Protein AF-A0A8J8BBV4-F1 (afdb_monomer)

Foldseek 3Di:
DVCVVVVVVVCVVVPPDDDPPDPPPVPCVVVVVVVVVVVCVVVVVVVVVVVVVD

Sequence (54 aa):
MRYVPLFVLMAGPALAHPGVHVHPHDGASWLTVAAALAVLAVAGGVALARVKGR

Mean predicted aligned error: 12.67 Å

Structure (mmCIF, N/CA/C/O backbone):
data_AF-A0A8J8BBV4-F1
#
_entry.id   AF-A0A8J8BBV4-F1
#
loop_
_atom_site.group_PDB
_atom_site.id
_atom_site.type_symbol
_atom_site.label_atom_id
_atom_site.label_alt_id
_atom_site.label_comp_id
_atom_site.label_asym_id
_atom_site.label_entity_id
_atom_site.label_seq_id
_atom_site.pdbx_PDB_ins_code
_atom_site.Cartn_x
_atom_site.Cartn_y
_atom_site.Cartn_z
_atom_site.occupancy
_atom_site.B_iso_or_equiv
_atom_site.auth_seq_id
_atom_site.auth_comp_id
_atom_site.auth_asym_id
_atom_site.auth_atom_id
_atom_site.pdbx_PDB_model_num
ATOM 1 N N . MET A 1 1 ? 14.275 22.336 -6.664 1.00 67.44 1 MET A N 1
ATOM 2 C CA . MET A 1 1 ? 14.936 22.072 -7.968 1.00 67.44 1 MET A CA 1
ATOM 3 C C . MET A 1 1 ? 16.332 21.443 -7.853 1.00 67.44 1 MET A C 1
ATOM 5 O O . MET A 1 1 ? 16.754 20.796 -8.797 1.00 67.44 1 MET A O 1
ATOM 9 N N . ARG A 1 2 ? 17.034 21.545 -6.711 1.00 80.62 2 ARG A N 1
ATOM 10 C CA . ARG A 1 2 ? 18.419 21.051 -6.531 1.00 80.62 2 ARG A CA 1
ATOM 11 C C . ARG A 1 2 ? 18.655 19.556 -6.827 1.00 80.62 2 ARG A C 1
ATOM 13 O O . ARG A 1 2 ? 19.767 19.192 -7.177 1.00 80.62 2 ARG A O 1
ATOM 20 N N . TYR A 1 3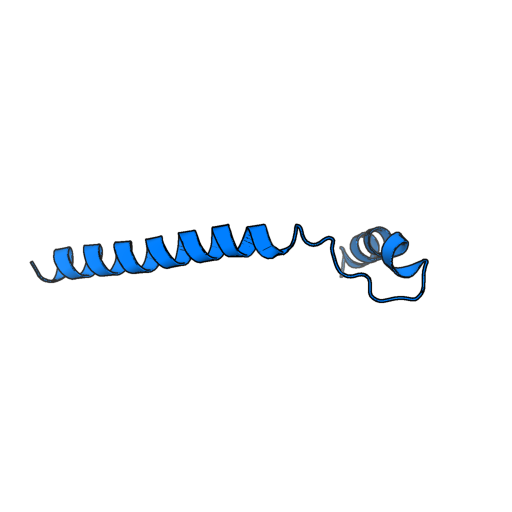 ? 17.628 18.711 -6.723 1.00 79.00 3 TYR A N 1
ATOM 21 C CA . TYR A 1 3 ? 17.738 17.257 -6.932 1.00 79.00 3 TYR A CA 1
ATOM 22 C C . TYR A 1 3 ? 17.278 16.779 -8.314 1.00 79.00 3 TYR A C 1
ATOM 24 O O . TYR A 1 3 ? 17.477 15.621 -8.657 1.00 79.00 3 TYR A O 1
ATOM 32 N N . VAL A 1 4 ? 16.691 17.666 -9.124 1.00 80.69 4 VAL A N 1
ATOM 33 C CA . VAL A 1 4 ? 16.216 17.351 -10.480 1.00 80.69 4 VAL A CA 1
ATOM 34 C C . VAL A 1 4 ? 17.286 16.664 -11.344 1.00 80.69 4 VAL A C 1
ATOM 36 O O . VAL A 1 4 ? 16.969 15.625 -11.916 1.00 80.69 4 VAL A O 1
ATOM 39 N N . PRO A 1 5 ? 18.548 17.138 -11.410 1.00 82.19 5 PRO A N 1
ATOM 40 C CA . PRO A 1 5 ? 19.555 16.477 -12.243 1.00 82.19 5 PRO A CA 1
ATOM 41 C C . PRO A 1 5 ? 19.896 15.054 -11.777 1.00 82.19 5 PRO A C 1
ATOM 43 O O . PRO A 1 5 ? 20.190 14.198 -12.605 1.00 82.19 5 PRO A O 1
ATOM 46 N N . LEU A 1 6 ? 19.789 14.765 -10.476 1.00 82.62 6 LEU A N 1
ATOM 47 C CA . LEU A 1 6 ? 19.997 13.416 -9.948 1.00 82.62 6 LEU A CA 1
ATOM 48 C C . LEU A 1 6 ? 18.879 12.469 -10.407 1.00 82.62 6 LEU A C 1
ATOM 50 O O . LEU A 1 6 ? 19.154 11.359 -10.854 1.00 82.62 6 LEU A O 1
ATOM 54 N N . PHE A 1 7 ? 17.626 12.926 -10.361 1.00 77.62 7 PHE A N 1
ATOM 55 C CA . PHE A 1 7 ? 16.482 12.143 -10.835 1.00 77.62 7 PHE A CA 1
ATOM 56 C C . PHE A 1 7 ? 16.533 11.887 -12.344 1.00 77.62 7 PHE A C 1
ATOM 58 O O . PHE A 1 7 ? 16.214 10.786 -12.785 1.00 77.62 7 PHE A O 1
ATOM 65 N N . VAL A 1 8 ? 16.988 12.868 -1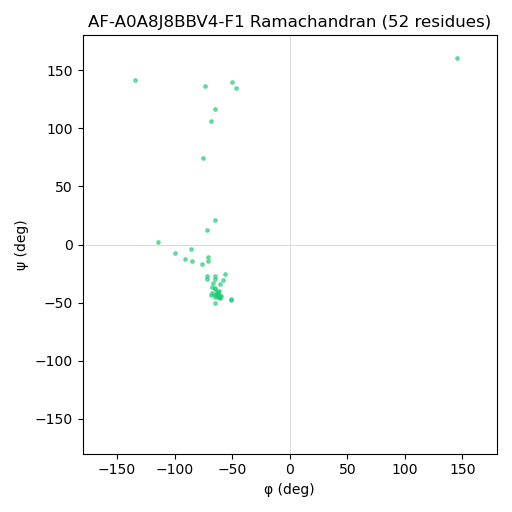3.129 1.00 79.69 8 VAL A N 1
ATOM 66 C CA . VAL A 1 8 ? 17.153 12.722 -14.584 1.00 79.69 8 VAL A CA 1
ATOM 67 C C . VAL A 1 8 ? 18.229 11.685 -14.920 1.00 79.69 8 VAL A C 1
ATOM 69 O O . VAL A 1 8 ? 18.004 10.834 -15.777 1.00 79.69 8 VAL A O 1
ATOM 72 N N . LEU A 1 9 ? 19.366 11.697 -14.216 1.00 81.88 9 LEU A N 1
ATOM 73 C CA . LEU A 1 9 ? 20.436 10.712 -14.420 1.00 81.88 9 LEU A CA 1
ATOM 74 C C . LEU A 1 9 ? 20.001 9.287 -14.054 1.00 81.88 9 LEU A C 1
ATOM 76 O O . LEU A 1 9 ? 20.350 8.343 -14.757 1.00 81.88 9 LEU A O 1
ATOM 80 N N . MET A 1 10 ? 19.210 9.129 -12.991 1.00 79.75 10 MET A N 1
ATOM 81 C CA . MET A 1 10 ? 18.690 7.819 -12.577 1.00 79.75 10 MET A CA 1
ATOM 82 C C . MET A 1 10 ? 17.603 7.281 -13.518 1.00 79.75 10 MET A C 1
ATOM 84 O O . MET A 1 10 ? 17.458 6.069 -13.651 1.00 79.75 10 MET A O 1
ATOM 88 N N . ALA A 1 11 ? 16.861 8.158 -14.198 1.00 73.69 11 ALA A N 1
ATOM 89 C CA . ALA A 1 11 ? 15.835 7.769 -15.166 1.00 73.69 11 ALA A CA 1
ATOM 90 C C . ALA A 1 11 ? 16.387 7.495 -16.580 1.00 73.69 11 ALA A C 1
ATOM 92 O O . ALA A 1 11 ? 15.689 6.897 -17.397 1.00 73.69 11 ALA A O 1
ATOM 93 N N . GLY A 1 12 ? 17.629 7.896 -16.875 1.00 76.81 12 GLY A N 1
ATOM 94 C CA . GLY A 1 12 ? 18.258 7.749 -18.194 1.00 76.81 12 GLY A CA 1
ATOM 95 C C . GLY A 1 12 ? 18.189 6.334 -18.792 1.00 76.81 12 GLY A C 1
ATOM 96 O O . GLY A 1 12 ? 17.760 6.200 -19.937 1.00 76.81 12 GLY A O 1
ATOM 97 N N . PRO A 1 13 ? 18.521 5.264 -18.042 1.00 78.00 13 PRO A N 1
ATOM 98 C CA . PRO A 1 13 ? 18.421 3.890 -18.543 1.00 78.00 13 PRO A CA 1
ATOM 99 C C . PRO A 1 13 ? 16.997 3.469 -18.942 1.00 78.00 13 PRO A C 1
ATOM 101 O O . PRO A 1 13 ? 16.831 2.740 -19.915 1.00 78.00 13 PRO A O 1
ATOM 104 N N . ALA A 1 14 ? 15.973 3.963 -18.235 1.00 69.69 14 ALA A N 1
ATOM 105 C CA . ALA A 1 14 ? 14.564 3.698 -18.545 1.00 69.69 14 ALA A CA 1
ATOM 106 C C . ALA A 1 14 ? 14.050 4.509 -19.752 1.00 69.69 14 ALA A C 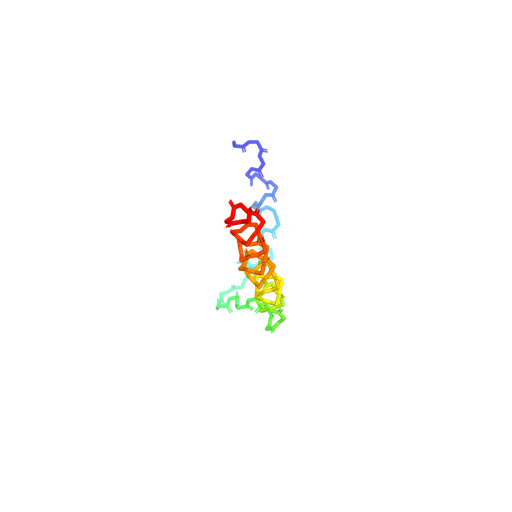1
ATOM 108 O O . ALA A 1 14 ? 13.011 4.189 -20.318 1.00 69.69 14 ALA A O 1
ATOM 109 N N . LEU A 1 15 ? 14.769 5.561 -20.158 1.00 71.94 15 LEU A N 1
ATOM 110 C CA . LEU A 1 15 ? 14.469 6.351 -21.357 1.00 71.94 15 LEU A CA 1
ATOM 111 C C . LEU A 1 15 ? 15.189 5.843 -22.615 1.00 71.94 15 LEU A C 1
ATOM 113 O O . L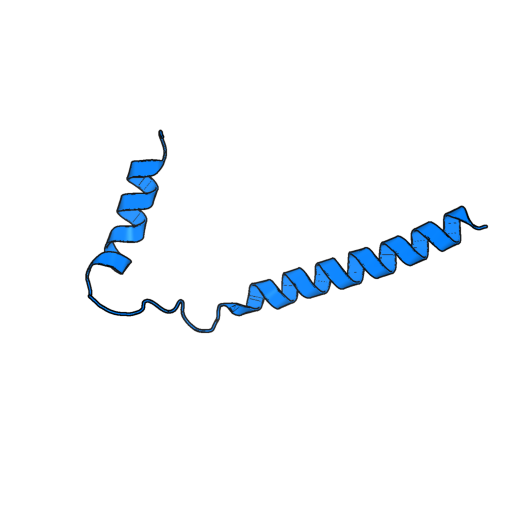EU A 1 15 ? 14.864 6.287 -23.714 1.00 71.94 15 LEU A O 1
ATOM 117 N N . ALA A 1 16 ? 16.171 4.948 -22.476 1.00 77.00 16 ALA A N 1
ATOM 118 C CA . ALA A 1 16 ? 17.041 4.534 -23.577 1.00 77.00 16 ALA A CA 1
ATOM 119 C C . ALA A 1 16 ? 16.342 3.664 -24.641 1.00 77.00 16 ALA A C 1
ATOM 121 O O . ALA A 1 16 ? 16.877 3.504 -25.737 1.00 77.00 16 ALA A O 1
ATOM 122 N N . HIS A 1 17 ? 15.153 3.124 -24.352 1.00 69.88 17 HIS A N 1
ATOM 123 C CA . HIS A 1 17 ? 14.407 2.262 -25.271 1.00 69.88 17 HIS A CA 1
ATOM 124 C C . HIS A 1 17 ? 12.924 2.668 -25.328 1.00 69.88 17 HIS A C 1
ATOM 126 O O . HIS A 1 17 ? 12.343 3.010 -24.299 1.00 69.88 17 HIS A O 1
ATOM 132 N N . PRO A 1 18 ? 12.268 2.623 -26.500 1.00 74.12 18 PRO A N 1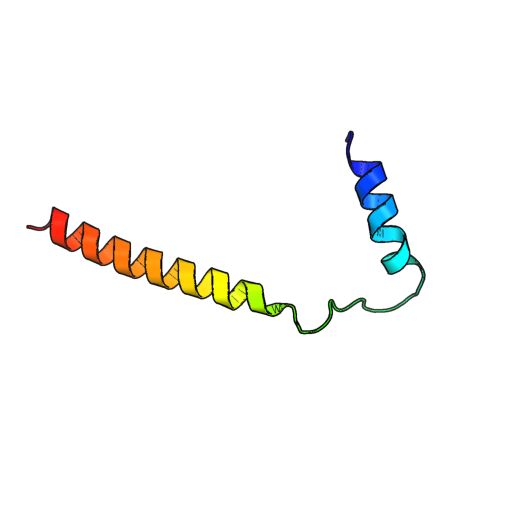
ATOM 133 C CA . PRO A 1 18 ? 10.823 2.804 -26.593 1.00 74.12 18 PRO A CA 1
ATOM 134 C C . PRO A 1 18 ? 10.084 1.554 -26.078 1.00 74.12 18 PRO A C 1
ATOM 136 O O . PRO A 1 18 ? 10.446 0.431 -26.416 1.00 74.12 18 PRO A O 1
ATOM 139 N N . GLY A 1 19 ? 9.030 1.739 -25.277 1.00 75.00 19 GLY A N 1
ATOM 140 C CA . GLY A 1 19 ? 8.200 0.648 -24.747 1.00 75.00 19 GLY A CA 1
ATOM 141 C C . GLY A 1 19 ? 7.678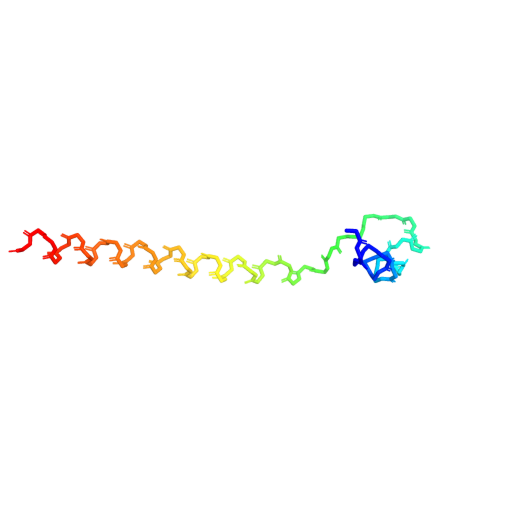 0.913 -23.332 1.00 75.00 19 GLY A C 1
ATOM 142 O O . GLY A 1 19 ? 8.211 1.757 -22.608 1.00 75.00 19 GLY A O 1
ATOM 143 N N . VAL A 1 20 ? 6.619 0.198 -22.927 1.00 68.75 20 VAL A N 1
ATOM 144 C CA . VAL A 1 20 ? 6.107 0.257 -21.548 1.00 68.75 20 VAL A CA 1
ATOM 145 C C . VAL A 1 20 ? 7.140 -0.384 -20.630 1.00 68.75 20 VAL A C 1
ATOM 147 O O . VAL A 1 20 ? 7.280 -1.603 -20.582 1.00 68.75 20 VAL A O 1
ATOM 150 N N . HIS A 1 21 ? 7.843 0.453 -19.875 1.00 67.19 21 HIS A N 1
ATOM 151 C CA . HIS A 1 21 ? 8.662 0.018 -18.754 1.00 67.19 21 HIS A CA 1
ATOM 152 C C . HIS A 1 21 ? 7.734 -0.319 -17.584 1.00 67.19 21 HIS A C 1
ATOM 154 O O . HIS A 1 21 ? 7.588 0.451 -16.635 1.00 67.19 21 HIS A O 1
ATOM 160 N N . VAL A 1 22 ? 7.045 -1.459 -17.677 1.00 67.69 22 VAL A N 1
ATOM 161 C CA . VAL A 1 22 ? 6.375 -2.055 -16.521 1.00 67.69 22 VAL A CA 1
ATOM 162 C C . VAL A 1 22 ? 7.475 -2.457 -15.552 1.00 67.69 22 VAL A C 1
ATOM 164 O O . VAL A 1 22 ? 8.330 -3.277 -15.879 1.00 67.69 22 VAL A O 1
ATOM 167 N N . HIS A 1 23 ? 7.475 -1.834 -14.375 1.00 64.12 23 HIS A N 1
ATOM 168 C CA . HIS A 1 23 ? 8.293 -2.277 -13.253 1.00 64.12 23 HIS A CA 1
ATOM 169 C C . HIS A 1 23 ? 8.133 -3.804 -13.110 1.00 64.12 23 HIS A C 1
ATOM 171 O O . HIS A 1 23 ? 6.995 -4.277 -13.226 1.00 64.12 23 HIS A O 1
ATOM 177 N N . PRO A 1 24 ? 9.216 -4.586 -12.920 1.00 67.38 24 PRO A N 1
ATOM 178 C CA . PRO A 1 24 ? 9.098 -6.029 -12.755 1.00 67.38 24 PRO A CA 1
ATOM 179 C C . PRO A 1 24 ? 8.034 -6.331 -11.694 1.00 67.38 24 PRO A C 1
ATOM 181 O O . PRO A 1 24 ? 7.891 -5.610 -10.705 1.00 67.38 24 PRO A O 1
ATOM 184 N N . HIS A 1 25 ? 7.231 -7.362 -11.945 1.00 63.00 25 HIS A N 1
ATOM 185 C CA . HIS A 1 25 ? 6.036 -7.754 -11.189 1.00 63.00 25 HIS A CA 1
ATOM 186 C C . HIS A 1 25 ? 6.310 -8.209 -9.738 1.00 63.00 25 HIS A C 1
ATOM 188 O O . HIS A 1 25 ? 5.454 -8.813 -9.101 1.00 63.00 25 HIS A O 1
ATOM 194 N N . ASP A 1 26 ? 7.444 -7.811 -9.170 1.00 59.34 26 ASP A N 1
ATOM 195 C CA . ASP A 1 26 ? 7.708 -7.729 -7.732 1.00 59.34 26 ASP A CA 1
ATOM 196 C C . ASP A 1 26 ? 6.908 -6.567 -7.080 1.00 59.34 26 ASP A C 1
ATOM 198 O O . ASP A 1 26 ? 6.822 -6.426 -5.853 1.00 59.34 26 ASP A O 1
ATOM 202 N N . GLY A 1 27 ? 6.303 -5.715 -7.918 1.00 63.84 27 GLY A N 1
ATOM 203 C CA . GLY A 1 27 ? 5.739 -4.404 -7.602 1.00 63.84 27 GLY A CA 1
ATOM 204 C C . GLY A 1 27 ? 4.447 -4.352 -6.788 1.00 63.84 27 GLY A C 1
ATOM 205 O O . GLY A 1 27 ? 3.857 -3.281 -6.723 1.00 63.84 27 GLY A O 1
ATOM 206 N N . ALA A 1 28 ? 3.990 -5.442 -6.167 1.00 69.75 28 ALA A N 1
ATOM 207 C CA . ALA A 1 28 ? 2.859 -5.420 -5.225 1.00 69.75 28 ALA A C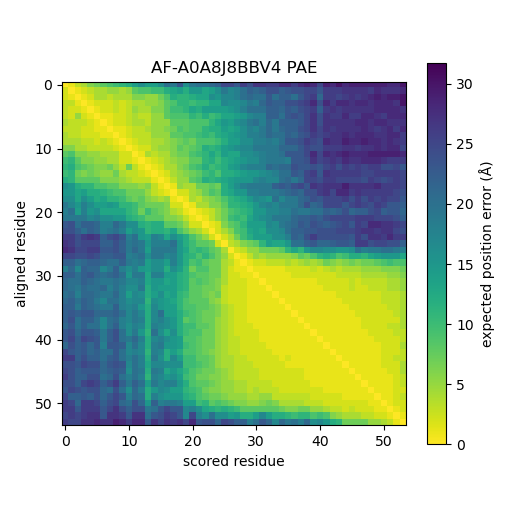A 1
ATOM 208 C C . ALA A 1 28 ? 3.258 -5.784 -3.784 1.00 69.75 28 ALA A C 1
ATOM 210 O O . ALA A 1 28 ? 2.411 -5.798 -2.896 1.00 69.75 28 ALA A O 1
ATOM 211 N N . SER A 1 29 ? 4.541 -6.026 -3.507 1.00 78.75 29 SER A N 1
ATOM 212 C CA . SER A 1 29 ? 5.042 -6.266 -2.141 1.00 78.75 29 SER A CA 1
ATOM 213 C C . SER A 1 29 ? 4.745 -5.104 -1.178 1.00 78.75 29 SER A C 1
ATOM 215 O O . SER A 1 29 ? 4.474 -5.317 0.004 1.00 78.75 29 SER A O 1
ATOM 217 N N . TRP A 1 30 ? 4.691 -3.870 -1.685 1.00 82.38 30 TRP A N 1
ATOM 218 C CA . TRP A 1 30 ? 4.244 -2.703 -0.920 1.00 82.38 30 TRP A CA 1
ATOM 219 C C . TRP A 1 30 ? 2.767 -2.792 -0.509 1.00 82.38 30 TRP A C 1
ATOM 221 O O . TRP A 1 30 ? 2.394 -2.241 0.526 1.00 82.38 30 TRP A O 1
ATOM 231 N N . LEU A 1 31 ? 1.931 -3.507 -1.271 1.00 88.50 31 LEU A N 1
ATOM 232 C CA . LEU A 1 31 ? 0.524 -3.732 -0.944 1.00 88.50 31 LEU A CA 1
ATOM 233 C C . LEU A 1 31 ? 0.402 -4.600 0.314 1.00 88.50 31 LEU A C 1
ATOM 235 O O . LEU A 1 31 ? -0.482 -4.361 1.129 1.00 88.50 31 LEU A O 1
ATOM 239 N N . THR A 1 32 ? 1.333 -5.537 0.525 1.00 90.69 32 THR A N 1
ATOM 240 C CA . THR A 1 32 ? 1.441 -6.310 1.772 1.00 90.69 32 THR A CA 1
ATOM 241 C C . THR A 1 32 ? 1.718 -5.397 2.965 1.00 90.69 32 THR A C 1
ATOM 243 O O . THR A 1 32 ? 1.058 -5.512 3.997 1.00 90.69 32 THR A O 1
ATOM 246 N N . VAL A 1 33 ? 2.653 -4.451 2.823 1.00 91.94 33 VAL A N 1
ATOM 247 C CA . VAL A 1 33 ? 2.955 -3.464 3.875 1.00 91.94 33 VAL A CA 1
ATOM 248 C C . VAL A 1 33 ? 1.749 -2.554 4.124 1.00 91.94 33 VAL A C 1
ATOM 250 O O . VAL A 1 33 ? 1.358 -2.353 5.273 1.00 91.94 33 VAL A O 1
ATOM 253 N N . ALA A 1 34 ? 1.111 -2.051 3.065 1.00 95.44 34 ALA A N 1
ATOM 254 C CA . ALA A 1 34 ? -0.082 -1.214 3.165 1.00 95.44 34 ALA A CA 1
ATOM 255 C C . ALA A 1 34 ? -1.252 -1.953 3.842 1.00 95.44 34 ALA A C 1
ATOM 257 O O . ALA A 1 34 ? -1.906 -1.395 4.724 1.00 95.44 34 ALA A O 1
ATOM 258 N N . ALA A 1 35 ? -1.478 -3.220 3.488 1.00 97.00 35 ALA A N 1
ATOM 259 C CA . ALA A 1 35 ? -2.499 -4.065 4.098 1.00 97.00 35 ALA A CA 1
ATOM 260 C C . ALA A 1 35 ? -2.216 -4.315 5.586 1.00 97.00 35 ALA A C 1
ATOM 262 O O . ALA A 1 35 ? -3.124 -4.200 6.409 1.00 97.00 35 ALA A O 1
ATOM 263 N N . ALA A 1 36 ? -0.961 -4.590 5.956 1.00 97.50 36 ALA A N 1
ATOM 264 C CA . ALA A 1 36 ? -0.572 -4.773 7.353 1.00 97.50 36 ALA A CA 1
ATOM 265 C C . ALA A 1 36 ? -0.832 -3.508 8.189 1.00 97.50 36 ALA A C 1
ATOM 267 O O . ALA A 1 36 ? -1.417 -3.587 9.271 1.00 97.50 36 ALA A O 1
ATOM 268 N N . LEU A 1 37 ? -0.466 -2.333 7.669 1.00 98.25 37 LEU A N 1
ATOM 269 C CA . LEU A 1 37 ? -0.735 -1.055 8.331 1.00 98.25 37 LEU A CA 1
ATOM 270 C C . LEU A 1 37 ? -2.238 -0.784 8.471 1.00 98.25 37 LEU A C 1
ATOM 272 O O . LEU A 1 37 ? -2.677 -0.335 9.530 1.00 98.25 37 LEU A O 1
ATOM 276 N N . ALA A 1 38 ? -3.036 -1.099 7.447 1.00 98.25 38 ALA A N 1
ATOM 277 C CA . ALA A 1 38 ? -4.488 -0.956 7.502 1.00 98.25 38 ALA A CA 1
ATOM 278 C C . ALA A 1 38 ? -5.109 -1.836 8.602 1.00 98.25 38 ALA A C 1
ATOM 280 O O . ALA A 1 38 ? -5.926 -1.355 9.390 1.00 98.25 38 ALA A O 1
ATOM 281 N N . VAL A 1 39 ? -4.680 -3.099 8.714 1.00 98.56 39 VAL A N 1
ATOM 282 C CA . VAL A 1 39 ? -5.136 -4.014 9.776 1.00 98.56 39 VAL A CA 1
ATOM 283 C C . VAL A 1 39 ? -4.775 -3.475 11.161 1.00 98.56 39 VAL A C 1
ATOM 285 O O . VAL A 1 39 ? -5.632 -3.443 12.046 1.00 98.56 39 VAL A O 1
ATOM 288 N N . LEU A 1 40 ? -3.53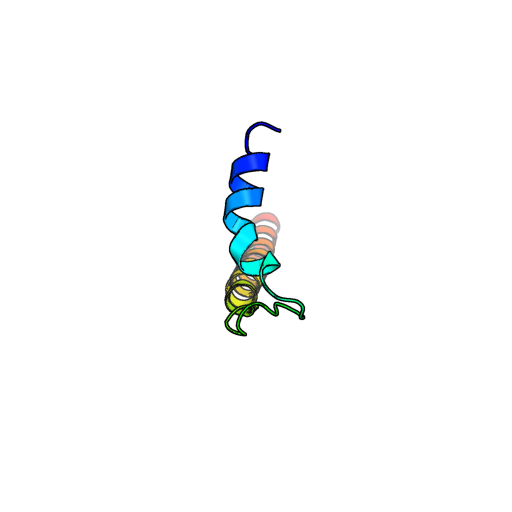7 -3.008 11.352 1.00 98.56 40 LEU A N 1
ATOM 289 C CA . LEU A 1 40 ? -3.090 -2.433 12.625 1.00 98.56 40 LEU A CA 1
ATOM 290 C C . LEU A 1 40 ? -3.879 -1.176 13.001 1.00 98.56 40 LEU A C 1
ATOM 292 O O . LEU A 1 40 ? -4.260 -1.027 14.161 1.00 98.56 40 LEU A O 1
ATOM 296 N N . ALA A 1 41 ? -4.166 -0.298 12.038 1.00 98.31 41 ALA A N 1
ATOM 297 C CA . ALA A 1 41 ? -4.956 0.906 12.272 1.00 98.31 41 ALA A CA 1
ATOM 298 C C . ALA A 1 41 ? -6.382 0.570 12.738 1.00 98.31 41 ALA A C 1
ATOM 300 O O . ALA A 1 41 ? -6.865 1.149 13.713 1.00 98.31 41 ALA A O 1
ATOM 301 N N . VAL A 1 42 ? -7.036 -0.404 12.096 1.00 98.50 42 VAL A N 1
ATOM 302 C CA . VAL A 1 42 ? -8.379 -0.858 12.489 1.00 98.50 42 VAL A CA 1
ATOM 303 C C . VAL A 1 42 ? -8.351 -1.508 13.872 1.00 98.50 42 VAL A C 1
ATOM 305 O O . VAL A 1 42 ? -9.135 -1.131 14.745 1.00 98.50 42 VAL A O 1
ATOM 308 N N . ALA A 1 43 ? -7.436 -2.452 14.105 1.00 98.19 43 ALA A N 1
ATOM 309 C CA . ALA A 1 43 ? -7.323 -3.146 15.386 1.00 98.19 43 ALA A CA 1
ATOM 310 C C . ALA A 1 43 ? -7.007 -2.174 16.535 1.00 98.19 43 ALA A C 1
ATOM 312 O O . ALA A 1 43 ? -7.654 -2.219 17.585 1.00 98.19 43 ALA A O 1
ATOM 313 N N . GLY A 1 44 ? -6.062 -1.257 16.315 1.00 98.12 44 GLY A N 1
ATOM 314 C CA . GLY A 1 44 ? -5.705 -0.203 17.259 1.00 98.12 44 GLY A CA 1
ATOM 315 C C . GLY A 1 44 ? -6.875 0.734 17.544 1.00 98.12 44 GLY A C 1
ATOM 316 O O . GLY A 1 44 ? -7.165 0.997 18.708 1.00 98.12 44 GLY A O 1
ATOM 317 N N . GLY A 1 45 ? -7.603 1.171 16.513 1.00 98.12 45 GLY A N 1
ATOM 318 C CA . GLY A 1 45 ? -8.793 2.010 16.666 1.00 98.12 45 GLY A CA 1
ATOM 319 C C . GLY A 1 45 ? -9.891 1.341 17.495 1.00 98.12 45 GLY A C 1
ATOM 320 O O . GLY A 1 45 ? -10.440 1.956 18.410 1.00 98.12 45 GLY A O 1
ATOM 321 N N . VAL A 1 46 ? -10.163 0.057 17.243 1.00 98.06 46 VAL A N 1
ATOM 322 C CA . VAL A 1 46 ? -11.126 -0.732 18.028 1.00 98.06 46 VAL A CA 1
ATOM 323 C C . VAL A 1 46 ? -10.671 -0.878 19.481 1.00 98.06 46 VAL A C 1
ATOM 325 O O . VAL A 1 46 ? -11.479 -0.707 20.396 1.00 98.06 46 VAL A O 1
ATOM 328 N N . ALA A 1 47 ? -9.392 -1.179 19.719 1.00 97.75 47 ALA A N 1
ATOM 329 C CA . ALA A 1 47 ? -8.846 -1.285 21.069 1.00 97.75 47 ALA A CA 1
ATOM 330 C C . ALA A 1 47 ? -8.961 0.048 21.827 1.00 97.75 47 ALA A C 1
ATOM 332 O O . ALA A 1 47 ? -9.446 0.068 22.959 1.00 97.75 47 ALA A O 1
ATOM 333 N N . LEU A 1 48 ? -8.606 1.163 21.182 1.00 97.75 48 LEU A N 1
ATOM 334 C CA . LEU A 1 48 ? -8.696 2.502 21.765 1.00 97.75 48 LEU A CA 1
ATOM 335 C C . LEU A 1 48 ? -10.145 2.875 22.109 1.00 97.75 48 LEU A C 1
ATOM 337 O O . LEU A 1 48 ? -10.412 3.385 23.196 1.00 97.75 48 LEU A O 1
ATOM 341 N N . ALA A 1 49 ? -11.090 2.582 21.210 1.00 96.75 49 ALA A N 1
ATOM 342 C CA . ALA A 1 49 ? -12.511 2.830 21.434 1.00 96.75 49 ALA A CA 1
ATOM 343 C C . ALA A 1 49 ? -13.046 2.036 22.635 1.00 96.75 49 ALA A C 1
ATOM 345 O O . ALA A 1 49 ? -13.798 2.578 23.443 1.00 96.75 49 ALA A O 1
ATOM 346 N N . ARG A 1 50 ? -12.617 0.777 22.801 1.00 94.94 50 ARG A N 1
ATOM 347 C CA . ARG A 1 50 ? -12.986 -0.035 23.970 1.00 94.94 50 ARG A CA 1
ATOM 348 C C . ARG A 1 50 ? -12.391 0.476 25.273 1.00 94.94 50 ARG A C 1
ATOM 350 O O . ARG A 1 50 ? -13.057 0.375 26.294 1.00 94.94 50 ARG A O 1
ATOM 357 N N . VAL A 1 51 ? -11.162 0.990 25.252 1.00 95.12 51 VAL A N 1
ATOM 358 C CA . VAL A 1 51 ? -10.547 1.600 26.440 1.00 95.12 51 VAL A CA 1
ATOM 359 C C . VAL A 1 51 ? -11.265 2.894 26.813 1.00 95.12 51 VAL A C 1
ATOM 361 O O . VAL A 1 51 ? -11.524 3.106 27.985 1.00 95.12 51 VAL A O 1
ATOM 364 N N . LYS A 1 52 ? -11.630 3.732 25.836 1.00 88.62 52 LYS A N 1
ATOM 365 C CA . LYS A 1 52 ? -12.328 5.004 26.086 1.00 88.62 52 LYS A CA 1
ATOM 366 C C . LYS A 1 52 ? -13.790 4.834 26.520 1.00 88.62 52 LY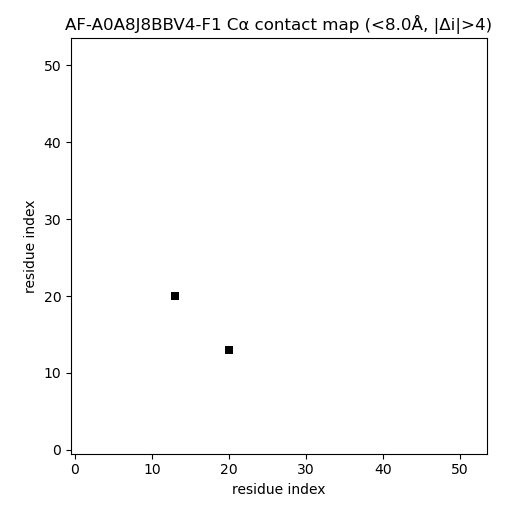S A C 1
ATOM 368 O O . LYS A 1 52 ? -14.329 5.715 27.177 1.00 88.62 52 LYS A O 1
ATOM 373 N N . GLY A 1 53 ? -14.447 3.761 26.080 1.00 81.62 53 GLY A N 1
ATOM 374 C CA . GLY A 1 53 ? -15.834 3.450 26.439 1.00 81.62 53 GLY A CA 1
ATOM 375 C C . GLY A 1 53 ? -16.001 2.667 27.747 1.00 81.62 53 GLY A C 1
ATOM 376 O O . GLY A 1 53 ? -17.137 2.392 28.124 1.00 81.62 53 GLY A O 1
ATOM 377 N N . ARG A 1 54 ? -14.898 2.271 28.391 1.00 60.84 54 ARG A N 1
ATOM 378 C CA . ARG A 1 54 ? -14.857 1.733 29.757 1.00 60.84 54 ARG A CA 1
ATOM 379 C C . ARG A 1 54 ? -14.569 2.859 30.738 1.00 60.84 54 ARG A C 1
ATOM 381 O O . ARG A 1 54 ? -15.104 2.764 31.860 1.00 60.84 54 ARG A O 1
#

Solvent-accessible surface area (backbone atoms only — not comparable to full-atom values): 3433 Å² total; per-residue (Å²): 117,94,59,51,68,60,54,52,63,70,44,44,76,74,64,73,56,93,74,88,82,70,72,66,89,70,76,55,60,64,53,56,54,51,51,51,51,51,53,50,52,52,54,48,50,55,51,52,51,56,61,73,75,103

Radius of gyration: 20.73 Å; Cα contacts (8 Å, |Δi|>4): 1; chains: 1; bounding box: 36×30×56 Å

Organism: NCBI:txid2827239

Secondary structure (DSSP, 8-state):
-TTHHHHHHHHHHHHSS-S--PPPTTTTHHHHHHHHHHHHHHHHHHHHHHHHT-

pLDDT: mean 82.73, std 12.5, range [59.34, 98.56]